Protein AF-A0A8X6KB04-F1 (afdb_monomer)

InterPro domains:
  IPR005135 Endonuclease/exonuclease/phosphatase [PF14529] (28-101)
  IPR036691 Endonuclease/exonuclease/phosphatase superfamily [G3DSA:3.60.10.10] (1-110)
  IPR036691 Endonuclease/exonuclease/phosphatase superfamily [SSF56219] (13-109)

Secondary structure (DSSP, 8-state):
-EEEEE--SS---EEEEEEEEETTEEEEEEEEE--TT-----GGG-TT--TTEEEEEE-----GGGT-SS--HHHHHHHHHHHHTT-EE---TTSPPS---TT--------EE--

Sequence (115 aa):
MTVRHTMTDFDRLEAVEINAWRGDLHYRVFFLYNPPNNRPNLDCLFDGWSRRSLLFGDFNAHSQRWGYSNTDTVGSIVENFIDSAPIEYIENKDSDPTFLSFGGANPIRILCWPS

Structure (mmCIF, N/CA/C/O backbone):
data_AF-A0A8X6KB04-F1
#
_entry.id   AF-A0A8X6KB04-F1
#
loop_
_atom_site.group_PDB
_atom_site.id
_atom_site.type_symbol
_atom_site.label_atom_id
_atom_site.label_alt_id
_atom_site.label_comp_id
_atom_site.label_asym_id
_atom_site.label_entity_id
_atom_site.label_seq_id
_atom_site.pdbx_PDB_ins_code
_atom_site.Cartn_x
_atom_site.Cartn_y
_atom_site.Cartn_z
_atom_site.occupancy
_atom_site.B_iso_or_equiv
_atom_site.auth_seq_id
_atom_site.auth_comp_id
_atom_site.auth_asym_id
_atom_site.auth_atom_id
_atom_site.pdbx_PDB_model_num
ATOM 1 N N . MET A 1 1 ? -9.310 -10.811 18.709 1.00 62.31 1 MET A N 1
ATOM 2 C CA . MET A 1 1 ? -8.480 -10.704 17.493 1.00 62.31 1 MET A CA 1
ATOM 3 C C . MET A 1 1 ? -9.126 -11.558 16.427 1.00 62.31 1 MET A C 1
ATOM 5 O O . MET A 1 1 ? -9.468 -12.694 16.731 1.00 62.31 1 MET A O 1
ATOM 9 N N . THR A 1 2 ? -9.333 -11.023 15.230 1.00 78.19 2 THR A N 1
ATOM 10 C CA . THR A 1 2 ? -9.779 -11.815 14.076 1.00 78.19 2 THR A CA 1
ATOM 11 C C . THR A 1 2 ? -8.798 -11.630 12.928 1.00 78.19 2 THR A C 1
ATOM 13 O O . THR A 1 2 ? -8.190 -10.569 12.797 1.00 78.19 2 THR A O 1
ATOM 16 N N . VAL A 1 3 ? -8.623 -12.682 12.133 1.00 72.50 3 VAL A N 1
ATOM 17 C CA . VAL A 1 3 ? -7.770 -12.683 10.943 1.00 72.50 3 VAL A CA 1
ATOM 18 C C . VAL A 1 3 ? -8.671 -12.890 9.734 1.00 72.50 3 VAL A C 1
ATOM 20 O O . VAL A 1 3 ? -9.518 -13.785 9.749 1.00 72.50 3 VAL A O 1
ATOM 23 N N . ARG A 1 4 ? -8.517 -12.051 8.713 1.00 75.56 4 ARG A N 1
ATOM 24 C CA . ARG A 1 4 ? -9.188 -12.193 7.419 1.00 75.56 4 ARG A CA 1
ATOM 25 C C . ARG A 1 4 ? -8.133 -12.326 6.334 1.00 75.56 4 ARG A C 1
ATOM 27 O O . ARG A 1 4 ? -7.135 -11.614 6.365 1.00 75.56 4 ARG A O 1
ATOM 34 N N . HIS A 1 5 ? -8.369 -13.242 5.406 1.00 68.19 5 HIS A N 1
ATOM 35 C CA . HIS A 1 5 ? -7.546 -13.419 4.221 1.00 68.19 5 HIS A CA 1
ATOM 36 C C . HIS A 1 5 ? -8.396 -13.103 2.997 1.00 68.19 5 HIS A C 1
ATOM 38 O O . HI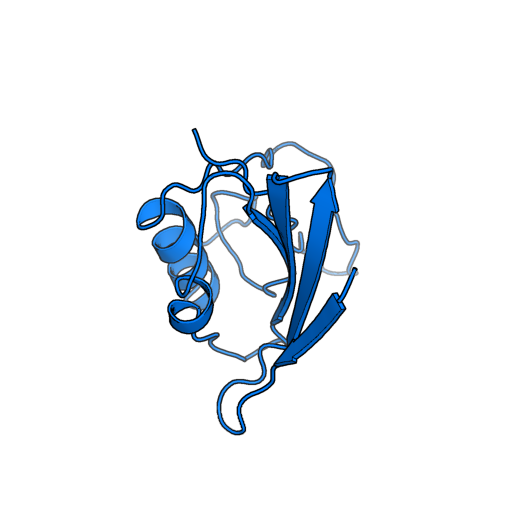S A 1 5 ? -9.504 -13.634 2.876 1.00 68.19 5 HIS A O 1
ATOM 44 N N . THR A 1 6 ? -7.878 -12.254 2.116 1.00 66.62 6 THR A N 1
ATOM 45 C CA . THR A 1 6 ? -8.572 -11.849 0.895 1.00 66.62 6 THR A CA 1
ATOM 46 C C . THR A 1 6 ? -7.640 -12.044 -0.293 1.00 66.62 6 THR A C 1
ATOM 48 O O . THR A 1 6 ? -6.509 -11.568 -0.281 1.00 66.62 6 THR A O 1
ATOM 51 N N . MET A 1 7 ? -8.144 -12.730 -1.316 1.00 57.56 7 MET A N 1
ATOM 52 C CA . MET A 1 7 ? -7.571 -12.820 -2.659 1.00 57.56 7 MET A CA 1
ATOM 53 C C . MET A 1 7 ? -8.723 -12.661 -3.648 1.00 57.56 7 MET A C 1
ATOM 55 O O . MET A 1 7 ? -9.824 -13.149 -3.383 1.00 57.56 7 MET A O 1
ATOM 59 N N . THR A 1 8 ? -8.489 -11.992 -4.775 1.00 55.16 8 THR A N 1
ATOM 60 C CA . THR A 1 8 ? -9.462 -11.972 -5.877 1.00 55.16 8 THR A CA 1
ATOM 61 C C . THR A 1 8 ? -8.924 -12.802 -7.039 1.00 55.16 8 THR A C 1
ATOM 63 O O . THR A 1 8 ? -7.716 -12.922 -7.205 1.00 55.16 8 THR A O 1
ATOM 66 N N . ASP A 1 9 ? -9.794 -13.376 -7.870 1.00 54.69 9 ASP A N 1
ATOM 67 C CA . ASP A 1 9 ? -9.354 -14.281 -8.946 1.00 54.69 9 ASP A CA 1
ATOM 68 C C . ASP A 1 9 ? -8.522 -13.582 -10.048 1.00 54.69 9 ASP A C 1
ATOM 70 O O . ASP A 1 9 ? -7.826 -14.244 -10.819 1.00 54.69 9 ASP A O 1
ATOM 74 N N . PHE A 1 10 ? -8.572 -12.244 -10.124 1.00 59.69 10 PHE A N 1
ATOM 75 C CA . PHE A 1 10 ? -7.886 -11.433 -11.142 1.00 59.69 10 PHE A CA 1
ATOM 76 C C . PHE A 1 10 ? -6.715 -10.605 -10.603 1.00 59.69 10 PHE A C 1
ATOM 78 O O . PHE A 1 10 ? -5.844 -10.219 -11.382 1.00 59.69 10 PHE A O 1
ATOM 85 N N . ASP A 1 11 ? -6.682 -10.348 -9.297 1.00 80.00 11 ASP A N 1
ATOM 86 C CA . ASP A 1 11 ? -5.586 -9.670 -8.612 1.00 80.00 11 ASP A CA 1
ATOM 87 C C . ASP A 1 11 ? -4.901 -10.657 -7.670 1.00 80.00 11 AS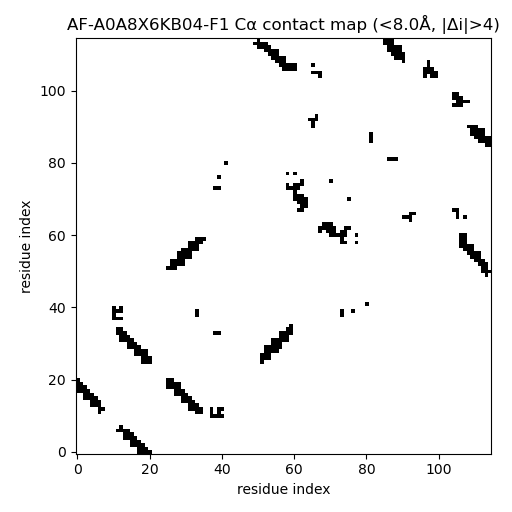P A C 1
ATOM 89 O O . ASP A 1 11 ? -5.510 -11.164 -6.727 1.00 80.00 11 ASP A O 1
ATOM 93 N N . ARG A 1 12 ? -3.619 -10.916 -7.936 1.00 86.62 12 ARG A N 1
ATOM 94 C CA . ARG A 1 12 ? -2.803 -11.845 -7.150 1.00 86.62 12 ARG A CA 1
ATOM 95 C C . ARG A 1 12 ? -2.248 -11.223 -5.871 1.00 86.62 12 ARG A C 1
ATOM 97 O O . ARG A 1 12 ? -1.414 -11.852 -5.230 1.00 86.62 12 ARG A O 1
ATOM 104 N N . LEU A 1 13 ? -2.654 -10.002 -5.529 1.00 88.44 13 LEU A N 1
ATOM 105 C CA . LEU A 1 13 ? -2.360 -9.399 -4.240 1.00 88.44 13 LEU A CA 1
ATOM 106 C C . LEU A 1 13 ? -2.900 -10.298 -3.123 1.00 88.44 13 LEU A C 1
ATOM 108 O O . LEU A 1 13 ? -4.102 -10.542 -3.012 1.00 88.44 13 LEU A O 1
ATOM 112 N N . GLU A 1 14 ? -1.996 -10.772 -2.281 1.00 88.25 14 GLU A N 1
ATOM 113 C CA . GLU A 1 14 ? -2.334 -11.504 -1.072 1.00 88.25 14 GLU A CA 1
ATOM 114 C C . GLU A 1 14 ? -2.430 -10.510 0.081 1.00 88.25 14 GLU A C 1
ATOM 116 O O . GLU A 1 14 ? -1.500 -9.738 0.329 1.00 88.25 14 GLU A O 1
ATOM 121 N N . ALA A 1 15 ? -3.562 -10.517 0.785 1.00 86.12 15 ALA A N 1
ATOM 122 C CA . ALA A 1 15 ? -3.800 -9.626 1.910 1.00 86.12 15 ALA A CA 1
ATOM 123 C C . ALA A 1 15 ? -4.233 -10.407 3.150 1.00 86.12 15 ALA A C 1
ATOM 125 O O . ALA A 1 15 ? -5.236 -11.128 3.143 1.00 86.12 15 ALA A O 1
ATOM 126 N N . VAL A 1 16 ? -3.505 -10.204 4.247 1.00 87.00 16 VAL A N 1
ATOM 127 C CA . VAL A 1 16 ? -3.902 -10.633 5.588 1.00 87.00 16 VAL A CA 1
ATOM 128 C C . VAL A 1 16 ? -4.253 -9.402 6.407 1.00 87.00 16 VAL A C 1
ATOM 130 O O . VAL A 1 16 ? -3.410 -8.545 6.658 1.00 87.00 16 VAL A O 1
ATOM 133 N N . GLU A 1 17 ? -5.494 -9.331 6.870 1.00 88.75 17 GLU A N 1
ATOM 134 C CA . GLU A 1 17 ? -5.956 -8.298 7.788 1.00 88.75 17 GLU A CA 1
ATOM 135 C C . GLU A 1 17 ? -6.105 -8.875 9.197 1.00 88.75 17 GLU A C 1
ATOM 137 O O . GLU A 1 17 ? -6.865 -9.819 9.435 1.00 88.75 17 GLU A O 1
ATOM 142 N N . ILE A 1 18 ? -5.432 -8.253 10.157 1.00 88.50 18 ILE A N 1
ATOM 143 C CA . ILE A 1 18 ? -5.595 -8.505 11.582 1.00 88.50 18 ILE A CA 1
ATOM 144 C C . ILE A 1 18 ? -6.444 -7.392 12.183 1.00 88.50 18 ILE A C 1
ATOM 146 O O . ILE A 1 18 ? -6.067 -6.222 12.182 1.00 88.50 18 ILE A O 1
ATOM 150 N N . ASN A 1 19 ? -7.570 -7.775 12.773 1.00 90.56 19 ASN A N 1
ATOM 151 C CA . ASN A 1 19 ? -8.399 -6.889 13.578 1.00 90.56 19 ASN A CA 1
ATOM 152 C C . ASN A 1 19 ? -8.092 -7.119 15.059 1.00 90.56 19 ASN A C 1
ATOM 154 O O . ASN A 1 19 ? -8.285 -8.222 15.591 1.00 90.56 19 ASN A O 1
ATOM 158 N N . ALA A 1 20 ? -7.628 -6.072 15.733 1.00 88.31 20 ALA A N 1
ATOM 159 C CA . ALA A 1 20 ? -7.309 -6.081 17.153 1.00 88.31 20 ALA A CA 1
ATOM 160 C C . ALA A 1 20 ? -8.153 -5.046 17.902 1.00 88.31 20 ALA A C 1
ATOM 162 O O . ALA A 1 20 ? -8.398 -3.949 17.407 1.00 88.31 20 ALA A O 1
ATOM 163 N N . TRP A 1 21 ? -8.582 -5.395 19.114 1.00 92.06 21 TRP A N 1
ATOM 164 C CA . TRP A 1 21 ? -9.350 -4.506 19.983 1.00 92.06 21 TRP A CA 1
ATOM 165 C C . TRP A 1 21 ? -8.627 -4.305 21.307 1.00 92.06 21 TRP A C 1
ATOM 167 O O . TRP A 1 21 ? -8.123 -5.265 21.894 1.00 92.06 21 TRP A O 1
ATOM 177 N N . ARG A 1 22 ? -8.608 -3.061 21.786 1.00 89.81 22 ARG A N 1
ATOM 178 C CA . ARG A 1 22 ? -8.166 -2.688 23.132 1.00 89.81 22 ARG A CA 1
ATOM 179 C C . ARG A 1 22 ? -9.238 -1.798 23.757 1.00 89.81 22 ARG A C 1
ATOM 1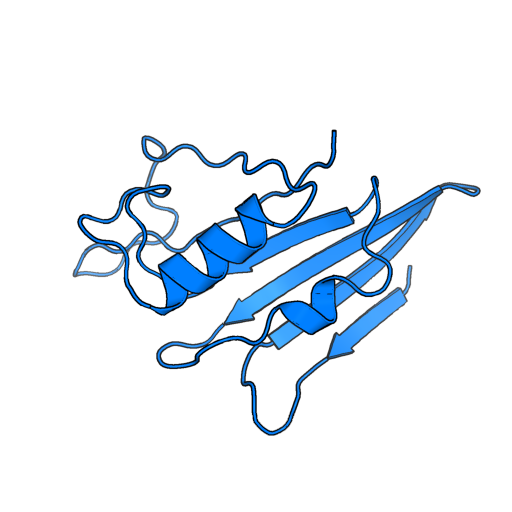81 O O . ARG A 1 22 ? -9.258 -0.593 23.519 1.00 89.81 22 ARG A O 1
ATOM 188 N N . GLY A 1 23 ? -10.136 -2.401 24.534 1.00 93.19 23 GLY A N 1
ATOM 189 C CA . GLY A 1 23 ? -11.394 -1.748 24.910 1.00 93.19 23 GLY A CA 1
ATOM 190 C C . GLY A 1 23 ? -12.219 -1.450 23.656 1.00 93.19 23 GLY A C 1
ATOM 191 O O . GLY A 1 23 ? -12.300 -2.299 22.770 1.00 93.19 23 GLY A O 1
ATOM 192 N N . ASP A 1 24 ? -12.731 -0.226 23.546 1.00 91.62 24 ASP A N 1
ATOM 193 C CA . ASP A 1 24 ? -13.507 0.233 22.381 1.00 91.62 24 ASP A CA 1
ATOM 194 C C . ASP A 1 24 ? -12.627 0.678 21.199 1.00 91.62 24 ASP A C 1
ATOM 196 O O . ASP A 1 24 ? -13.122 1.069 20.141 1.00 91.62 24 ASP A O 1
ATOM 200 N N . LEU A 1 25 ? -11.300 0.635 21.360 1.00 88.88 25 LEU A N 1
ATOM 201 C CA . LEU A 1 25 ? -10.371 0.980 20.293 1.00 88.88 25 LEU A CA 1
ATOM 202 C C . LEU A 1 25 ? -10.177 -0.212 19.365 1.00 88.88 25 LEU A C 1
ATOM 204 O O . LEU A 1 25 ? -9.672 -1.257 19.776 1.00 88.88 25 LEU A O 1
ATOM 208 N N . HIS A 1 26 ? -10.525 -0.017 18.099 1.00 89.06 26 HIS A N 1
ATOM 209 C CA . HIS A 1 26 ? -10.304 -0.970 17.020 1.00 89.06 26 HIS A CA 1
ATOM 210 C C . HIS A 1 26 ? -9.074 -0.569 16.200 1.00 89.06 26 HIS A C 1
ATOM 212 O O . HIS A 1 26 ? -8.966 0.576 15.754 1.00 89.06 26 HIS A O 1
ATOM 218 N N . TYR A 1 27 ? -8.160 -1.520 16.033 1.00 84.19 27 TYR A N 1
ATOM 219 C CA . TYR A 1 27 ? -6.956 -1.433 15.217 1.00 84.19 27 TYR A CA 1
ATOM 220 C C . TYR A 1 27 ? -7.045 -2.437 14.073 1.00 84.19 27 TYR A C 1
ATOM 222 O O . TYR A 1 27 ? -7.451 -3.587 14.280 1.00 84.19 27 TYR A O 1
ATOM 230 N N . ARG A 1 28 ? -6.622 -2.012 12.885 1.00 85.50 28 ARG A N 1
ATOM 231 C CA . ARG A 1 28 ? -6.540 -2.859 11.692 1.00 85.50 28 ARG A CA 1
ATOM 232 C C . ARG A 1 28 ? -5.090 -2.904 11.242 1.00 85.50 28 ARG A C 1
ATOM 234 O O . ARG A 1 28 ? -4.468 -1.861 11.086 1.00 85.50 28 ARG A O 1
ATOM 241 N N . VAL A 1 29 ? -4.541 -4.098 11.078 1.00 85.88 29 VAL A N 1
ATOM 242 C CA . VAL A 1 29 ? -3.171 -4.287 10.598 1.00 85.88 29 VAL A CA 1
ATOM 243 C C . VAL A 1 29 ? -3.221 -5.119 9.333 1.00 85.88 29 VAL A C 1
ATOM 245 O O . VAL A 1 29 ? -3.702 -6.247 9.366 1.00 85.88 29 VAL A O 1
ATOM 248 N N . PHE A 1 30 ? -2.735 -4.565 8.233 1.00 85.25 30 PHE A N 1
ATOM 249 C CA . PHE A 1 30 ? -2.690 -5.220 6.936 1.00 85.25 30 PHE A CA 1
ATOM 250 C C . PHE A 1 30 ? -1.270 -5.700 6.656 1.00 85.25 30 PHE A C 1
ATOM 252 O O . PHE A 1 30 ? -0.322 -4.936 6.816 1.00 85.25 30 PHE A O 1
ATOM 259 N N . PHE A 1 31 ? -1.140 -6.947 6.221 1.00 86.56 31 PHE A N 1
ATOM 260 C CA . PHE A 1 31 ? 0.075 -7.509 5.644 1.00 86.56 31 PHE A CA 1
ATOM 261 C C . PHE A 1 31 ? -0.224 -7.861 4.195 1.00 86.56 31 PHE A C 1
ATOM 263 O O . PHE A 1 31 ? -1.110 -8.675 3.934 1.00 86.56 31 PHE A O 1
ATOM 270 N N . LEU A 1 32 ? 0.484 -7.221 3.275 1.00 87.19 32 LEU A N 1
ATOM 271 C CA . LEU A 1 32 ? 0.269 -7.341 1.844 1.00 87.19 32 LEU A CA 1
ATOM 272 C C . LEU A 1 32 ? 1.485 -7.971 1.174 1.00 87.19 32 LEU A C 1
ATOM 274 O O . LEU A 1 32 ? 2.627 -7.618 1.469 1.00 87.19 32 LEU A O 1
ATOM 278 N N . TYR A 1 33 ? 1.232 -8.870 0.237 1.00 87.69 33 TYR A N 1
ATOM 279 C CA . TYR A 1 33 ? 2.246 -9.394 -0.660 1.00 87.69 33 TYR A CA 1
ATOM 280 C C . TYR A 1 33 ? 1.735 -9.308 -2.095 1.00 87.69 33 TYR A C 1
ATOM 282 O O . TYR A 1 33 ? 0.751 -9.946 -2.461 1.00 87.69 33 TYR A O 1
ATOM 290 N N . ASN A 1 34 ? 2.397 -8.491 -2.911 1.00 89.12 34 ASN A N 1
ATOM 291 C CA . ASN A 1 34 ? 2.155 -8.426 -4.346 1.00 89.12 34 ASN A CA 1
ATOM 292 C C . ASN A 1 34 ? 3.214 -9.278 -5.055 1.00 89.12 34 ASN A C 1
ATOM 294 O O . ASN A 1 34 ? 4.386 -8.893 -5.038 1.00 89.12 34 ASN A O 1
ATOM 298 N N . PRO A 1 35 ? 2.865 -10.404 -5.695 1.00 88.19 35 PRO A N 1
ATOM 299 C CA . PRO A 1 35 ? 3.852 -11.202 -6.407 1.00 88.19 35 PRO A CA 1
ATOM 300 C C . PRO A 1 35 ? 4.422 -10.439 -7.618 1.00 88.19 35 PRO A C 1
ATOM 302 O O . PRO A 1 35 ? 3.743 -9.575 -8.188 1.00 88.19 35 PRO A O 1
ATOM 305 N N . PRO A 1 36 ? 5.644 -10.773 -8.076 1.00 84.81 36 PRO A N 1
ATOM 306 C CA . PRO A 1 36 ? 6.228 -10.156 -9.261 1.00 84.81 36 PRO A CA 1
ATOM 307 C C . PRO A 1 36 ? 5.299 -10.243 -10.477 1.00 84.81 36 PRO A C 1
ATOM 309 O O . PRO A 1 36 ? 4.628 -11.254 -10.698 1.00 84.81 36 PRO A O 1
ATOM 312 N N . ASN A 1 37 ? 5.312 -9.201 -11.310 1.00 85.19 37 ASN A N 1
ATOM 313 C CA . ASN A 1 37 ? 4.472 -9.061 -12.509 1.00 85.19 37 ASN A CA 1
ATOM 314 C C . ASN A 1 37 ? 2.957 -8.947 -12.249 1.00 85.19 37 ASN A C 1
ATOM 316 O O . ASN A 1 37 ? 2.179 -9.027 -13.201 1.00 85.19 37 ASN A O 1
ATOM 320 N N . ASN A 1 38 ? 2.523 -8.735 -11.003 1.00 89.88 38 ASN A N 1
ATOM 321 C CA . ASN A 1 38 ? 1.141 -8.382 -10.695 1.00 89.88 38 ASN A CA 1
ATOM 322 C C . ASN A 1 38 ? 0.974 -6.858 -10.574 1.00 89.88 38 ASN A C 1
ATOM 324 O O . ASN A 1 38 ? 1.844 -6.166 -10.039 1.00 89.88 38 ASN A O 1
ATOM 328 N N . ARG A 1 39 ? -0.146 -6.336 -11.086 1.00 91.62 39 ARG A N 1
ATOM 329 C CA . ARG A 1 39 ? -0.557 -4.936 -10.916 1.00 91.62 39 ARG A CA 1
ATOM 330 C C . ARG A 1 39 ? -1.662 -4.907 -9.858 1.00 91.62 39 ARG A C 1
ATOM 332 O O . ARG A 1 39 ? -2.794 -5.236 -10.210 1.00 91.62 39 ARG A O 1
ATOM 339 N N . PRO A 1 40 ? -1.341 -4.572 -8.598 1.00 89.69 40 PRO A N 1
ATOM 340 C CA . PRO A 1 40 ? -2.294 -4.703 -7.510 1.00 89.69 40 PRO A CA 1
ATOM 341 C C . PRO A 1 40 ? -3.401 -3.656 -7.630 1.00 89.69 40 PRO A C 1
ATOM 343 O O . PRO A 1 40 ? -3.143 -2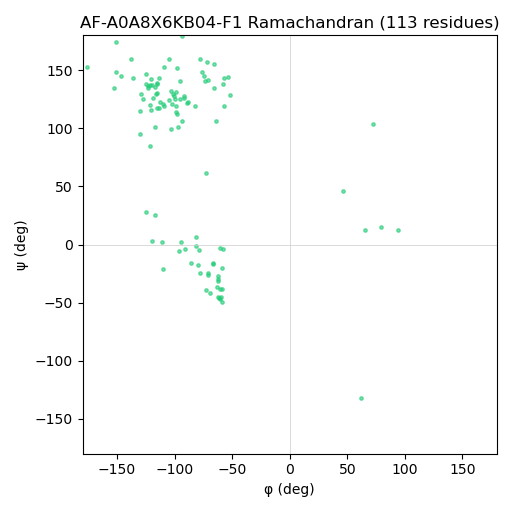.501 -7.976 1.00 89.69 40 PRO A O 1
ATOM 346 N N . ASN A 1 41 ? -4.626 -4.054 -7.304 1.00 88.38 41 ASN A N 1
ATOM 347 C CA . ASN A 1 41 ? -5.737 -3.152 -7.067 1.00 88.38 41 ASN A CA 1
ATOM 348 C C . ASN A 1 41 ? -5.819 -2.854 -5.564 1.00 88.38 41 ASN A C 1
ATOM 350 O O . ASN A 1 41 ? -6.240 -3.690 -4.767 1.00 88.38 41 ASN A O 1
ATOM 354 N N . LEU A 1 42 ? -5.418 -1.642 -5.184 1.00 84.88 42 LEU A N 1
ATOM 355 C CA . LEU A 1 42 ? -5.372 -1.206 -3.786 1.00 84.88 42 LEU A CA 1
ATOM 356 C C . LEU A 1 42 ? -6.668 -0.527 -3.323 1.00 84.88 42 LEU A C 1
ATOM 358 O O . LEU A 1 42 ? -6.798 -0.226 -2.138 1.00 84.88 42 LEU A O 1
ATOM 362 N N . ASP A 1 43 ? -7.647 -0.334 -4.214 1.00 80.81 43 ASP A N 1
ATOM 363 C CA . ASP A 1 43 ? -8.887 0.383 -3.894 1.00 80.81 43 ASP A CA 1
ATOM 364 C C . ASP A 1 43 ? -9.690 -0.327 -2.792 1.00 80.81 43 ASP A C 1
ATOM 366 O O . ASP A 1 43 ? -10.334 0.306 -1.956 1.00 80.81 43 ASP A O 1
ATOM 370 N N . CYS A 1 44 ? -9.598 -1.659 -2.735 1.00 72.44 44 CYS A N 1
ATOM 371 C CA . CYS A 1 44 ? -10.283 -2.478 -1.735 1.00 72.44 44 CYS A CA 1
ATOM 372 C C . CYS A 1 44 ? -9.766 -2.262 -0.300 1.00 72.44 44 CYS A C 1
ATOM 374 O O . CYS A 1 44 ? -10.447 -2.630 0.657 1.00 72.44 44 CYS A O 1
ATOM 376 N N . LEU A 1 45 ? -8.587 -1.651 -0.128 1.00 75.06 45 LEU A N 1
ATOM 377 C CA . LEU A 1 45 ? -8.001 -1.371 1.185 1.00 75.06 45 LEU A CA 1
ATOM 378 C C . LEU A 1 45 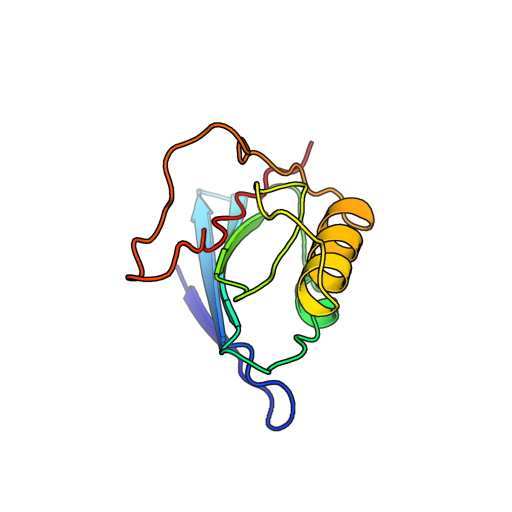? -8.614 -0.131 1.852 1.00 75.06 45 LEU A C 1
ATOM 380 O O . LEU A 1 45 ? -8.493 0.024 3.070 1.00 75.06 45 LEU A O 1
ATOM 384 N N . PHE A 1 46 ? -9.289 0.736 1.088 1.00 68.75 46 PHE A N 1
ATOM 385 C CA . PHE A 1 46 ? -9.926 1.941 1.628 1.00 68.75 46 PHE A CA 1
ATOM 386 C C . PHE A 1 46 ? -11.163 1.640 2.473 1.00 68.75 46 PHE A C 1
ATOM 388 O O . PHE A 1 46 ? -11.479 2.409 3.386 1.00 68.75 46 PHE A O 1
ATOM 395 N N . ASP A 1 47 ? -11.844 0.520 2.224 1.00 72.44 47 ASP A N 1
ATOM 396 C CA . ASP A 1 47 ? -13.062 0.170 2.948 1.00 72.44 47 ASP 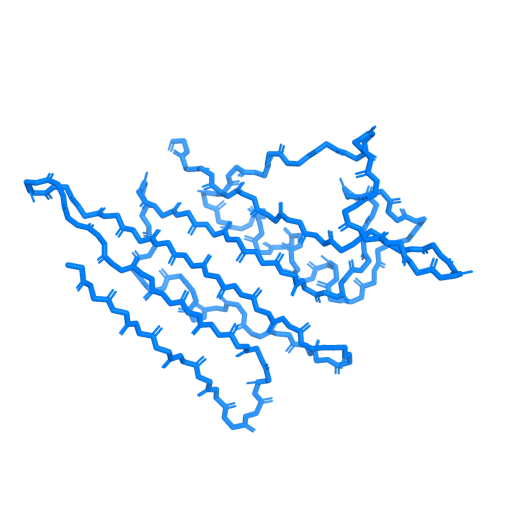A CA 1
ATOM 397 C C . ASP A 1 47 ? -12.762 -0.056 4.437 1.00 72.44 47 ASP A C 1
ATOM 399 O O . ASP A 1 47 ? -12.154 -1.043 4.864 1.00 72.44 47 ASP A O 1
ATOM 403 N N . GLY A 1 48 ? -13.183 0.916 5.251 1.00 67.44 48 GLY A N 1
ATOM 404 C CA . GLY A 1 48 ? -12.963 0.967 6.696 1.00 67.44 48 GLY A CA 1
ATOM 405 C C . GLY A 1 48 ? -11.565 1.436 7.120 1.00 67.44 48 GLY A C 1
ATOM 406 O O . GLY A 1 48 ? -11.180 1.185 8.270 1.00 67.44 48 GLY A O 1
ATOM 407 N N . TRP A 1 49 ? -10.772 2.035 6.223 1.00 76.44 49 TRP A N 1
ATOM 408 C CA . TRP A 1 49 ? -9.500 2.659 6.596 1.00 76.44 49 TRP A CA 1
ATOM 409 C C . TRP A 1 49 ? -9.744 3.744 7.651 1.00 76.44 49 TRP A C 1
ATOM 411 O O . TRP A 1 49 ? -10.719 4.493 7.603 1.00 76.44 49 TRP A O 1
ATOM 421 N N . SER A 1 50 ? -8.877 3.813 8.656 1.00 77.44 50 SER A N 1
ATOM 422 C CA . SER A 1 50 ? -9.059 4.712 9.799 1.00 77.44 50 SER A CA 1
ATOM 423 C C . SER A 1 50 ? -7.739 5.141 10.416 1.00 77.44 50 SER A C 1
ATOM 425 O O . SER A 1 50 ? -6.692 4.559 10.132 1.00 77.44 50 SER A O 1
ATOM 427 N N . ARG A 1 51 ? -7.825 6.064 11.388 1.00 77.31 51 ARG A N 1
ATOM 428 C CA . ARG A 1 51 ? -6.680 6.542 12.168 1.00 77.31 51 ARG A CA 1
ATOM 429 C C . ARG A 1 51 ? -5.916 5.475 12.988 1.00 77.31 51 ARG A C 1
ATOM 431 O O . ARG A 1 51 ? -4.955 5.775 13.684 1.00 77.31 51 ARG A O 1
ATOM 438 N N . ARG A 1 52 ? -6.370 4.226 12.977 1.00 83.44 52 ARG A N 1
ATOM 439 C CA . ARG A 1 52 ? -5.766 3.102 13.709 1.00 83.44 52 ARG A CA 1
ATOM 440 C C . ARG A 1 52 ? -5.440 1.940 12.772 1.00 83.44 52 ARG A C 1
ATOM 442 O O . ARG A 1 52 ? -5.462 0.780 13.184 1.00 83.44 52 ARG A O 1
ATOM 449 N N . SER A 1 53 ? -5.189 2.270 11.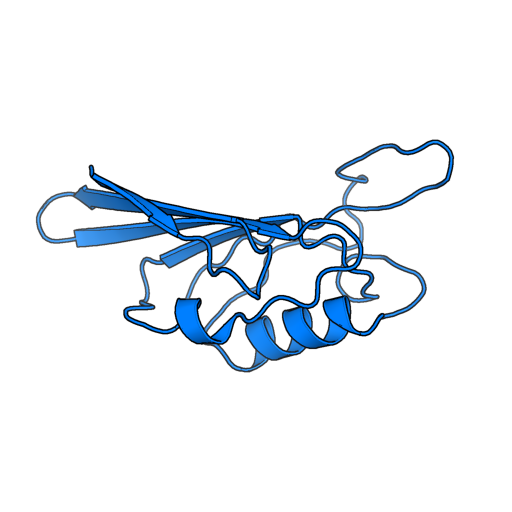508 1.00 83.12 53 SER A N 1
ATOM 450 C CA . SER A 1 53 ? -4.826 1.315 10.467 1.00 83.12 53 SER A CA 1
ATOM 451 C C . SER A 1 53 ? -3.325 1.368 10.240 1.00 83.12 53 SER A C 1
ATOM 453 O O . SER A 1 53 ? -2.770 2.449 10.065 1.00 83.12 53 SER A O 1
ATOM 455 N N . LEU A 1 54 ? -2.690 0.202 10.257 1.00 84.12 54 LEU A N 1
ATOM 456 C CA . LEU A 1 54 ? -1.292 0.013 9.900 1.00 84.12 54 LEU A CA 1
ATOM 457 C C . LEU A 1 54 ? -1.255 -0.892 8.677 1.00 84.12 54 LEU A C 1
ATOM 459 O O . LEU A 1 54 ? -1.950 -1.906 8.647 1.00 84.12 54 LEU A O 1
ATOM 463 N N . LEU A 1 55 ? -0.441 -0.559 7.689 1.00 83.88 55 LEU A N 1
ATOM 464 C CA . LEU A 1 55 ? -0.227 -1.402 6.522 1.00 83.88 55 LEU A CA 1
ATOM 465 C C . LEU A 1 55 ? 1.254 -1.690 6.410 1.00 83.88 55 LEU A C 1
ATOM 467 O O . LEU A 1 55 ? 2.057 -0.776 6.549 1.00 83.88 55 LEU A O 1
ATOM 471 N N . PHE A 1 56 ? 1.543 -2.962 6.167 1.00 85.00 56 PHE A N 1
ATOM 472 C CA . PHE A 1 56 ? 2.839 -3.547 5.892 1.00 85.00 56 PHE A CA 1
ATOM 473 C C . PHE A 1 56 ? 2.735 -4.300 4.582 1.00 85.00 56 PHE A C 1
ATOM 475 O O . PHE A 1 56 ? 1.754 -5.007 4.364 1.00 85.00 56 PHE A O 1
ATOM 482 N N . GLY A 1 57 ? 3.736 -4.203 3.718 1.00 83.06 57 GLY A N 1
ATOM 483 C CA . GLY A 1 57 ? 3.727 -5.065 2.551 1.00 83.06 57 GLY A CA 1
ATOM 484 C C . GLY A 1 57 ? 4.936 -4.963 1.656 1.00 83.06 57 GLY A C 1
ATOM 485 O O . GLY A 1 57 ? 5.569 -3.911 1.587 1.00 83.06 57 GLY A O 1
ATOM 486 N N . ASP A 1 58 ? 5.189 -6.072 0.968 1.00 86.12 58 ASP A N 1
ATOM 487 C CA . ASP A 1 58 ? 6.136 -6.182 -0.134 1.00 86.12 58 ASP A CA 1
ATOM 488 C C . ASP A 1 58 ? 5.360 -6.104 -1.449 1.00 86.12 58 ASP A C 1
ATOM 490 O O . ASP A 1 58 ? 4.545 -6.974 -1.768 1.00 86.12 58 ASP A O 1
ATOM 494 N N . PHE A 1 59 ? 5.602 -5.031 -2.199 1.00 87.94 59 PHE A N 1
ATOM 495 C CA . PHE A 1 59 ? 4.889 -4.768 -3.441 1.00 87.94 59 PHE A CA 1
ATOM 496 C C . PHE A 1 59 ? 5.631 -5.247 -4.695 1.00 87.94 59 PHE A C 1
ATOM 498 O O . PHE A 1 59 ? 5.068 -5.137 -5.785 1.00 87.94 59 PHE A O 1
ATOM 505 N N . ASN A 1 60 ? 6.872 -5.745 -4.574 1.00 89.06 60 ASN A N 1
ATOM 506 C CA . ASN A 1 60 ? 7.753 -6.003 -5.723 1.00 89.06 60 ASN A CA 1
ATOM 507 C C . ASN A 1 60 ? 7.779 -4.825 -6.720 1.00 89.06 60 ASN A C 1
ATOM 509 O O . ASN A 1 60 ? 7.629 -5.007 -7.928 1.00 89.06 60 ASN A O 1
ATOM 513 N N . ALA A 1 61 ? 7.912 -3.606 -6.192 1.00 88.38 61 ALA A N 1
ATOM 514 C CA . ALA A 1 61 ? 7.737 -2.370 -6.941 1.00 88.38 61 ALA A CA 1
ATOM 515 C C . ALA A 1 61 ? 8.987 -1.489 -6.873 1.00 88.38 61 ALA A C 1
ATOM 517 O O . ALA A 1 61 ? 9.571 -1.295 -5.803 1.00 88.38 61 ALA A O 1
ATOM 518 N N . HIS A 1 62 ? 9.393 -0.921 -8.003 1.00 88.25 62 HIS A N 1
ATOM 519 C CA . HIS A 1 62 ? 10.502 0.026 -8.038 1.00 88.25 62 HIS A CA 1
ATOM 520 C C . HIS A 1 62 ? 9.975 1.453 -7.873 1.00 88.25 62 HIS A C 1
ATOM 522 O O . HIS A 1 62 ? 9.099 1.876 -8.622 1.00 88.25 62 HIS A O 1
ATOM 528 N N . SER A 1 63 ? 10.534 2.212 -6.930 1.00 88.69 63 SER A N 1
ATOM 529 C CA . SER A 1 63 ? 10.357 3.664 -6.828 1.00 88.69 63 SER A CA 1
ATOM 530 C C . SER A 1 63 ? 11.612 4.331 -6.289 1.00 88.69 63 SER A C 1
ATOM 532 O O . SER A 1 63 ? 12.288 3.822 -5.388 1.00 88.69 63 SER A O 1
ATOM 534 N N . GLN A 1 64 ? 11.872 5.530 -6.802 1.00 88.62 64 GLN A N 1
ATOM 535 C CA . GLN A 1 64 ? 12.906 6.420 -6.286 1.00 88.62 64 GLN A CA 1
ATOM 536 C C . GLN A 1 64 ? 12.648 6.855 -4.830 1.00 88.62 64 GLN A C 1
ATOM 538 O O . GLN A 1 64 ? 13.602 7.091 -4.089 1.00 88.62 64 GLN A O 1
ATOM 543 N N . ARG A 1 65 ? 11.383 6.895 -4.383 1.00 86.12 65 ARG A N 1
ATOM 544 C CA . ARG A 1 65 ? 10.968 7.242 -3.009 1.00 86.12 65 ARG A CA 1
ATOM 545 C C . ARG A 1 65 ? 11.502 6.264 -1.959 1.00 86.12 65 ARG A C 1
ATOM 547 O O . ARG A 1 65 ? 11.765 6.680 -0.833 1.00 86.12 65 ARG A O 1
ATOM 554 N N . TRP A 1 66 ? 11.712 5.001 -2.333 1.00 83.00 66 TRP A N 1
ATOM 555 C CA . TRP A 1 66 ? 12.339 3.965 -1.496 1.00 83.00 66 TRP A CA 1
ATOM 556 C C . TRP A 1 66 ? 13.660 3.431 -2.074 1.00 83.00 66 TRP A C 1
ATOM 558 O O . TRP A 1 66 ? 14.079 2.315 -1.773 1.00 83.00 66 TRP A O 1
ATOM 568 N N . GLY A 1 67 ? 14.353 4.236 -2.886 1.00 80.56 67 GLY A N 1
ATOM 569 C CA . GLY A 1 67 ? 15.767 4.008 -3.203 1.00 80.56 67 GLY A CA 1
ATOM 570 C C . GLY A 1 67 ? 16.079 3.210 -4.474 1.00 80.56 67 GLY A C 1
ATOM 571 O O . GLY A 1 67 ? 17.233 2.830 -4.661 1.00 80.56 67 GLY A O 1
ATOM 572 N N . TYR A 1 68 ? 15.118 2.974 -5.373 1.00 83.44 68 TYR A N 1
ATOM 573 C CA . TYR A 1 68 ? 15.438 2.498 -6.729 1.00 83.44 68 TYR A CA 1
ATOM 574 C C . TYR A 1 68 ? 15.933 3.637 -7.626 1.00 83.44 68 TYR A C 1
ATOM 576 O O . TYR A 1 68 ? 15.654 4.810 -7.394 1.00 83.44 68 TYR A O 1
ATOM 584 N N . SER A 1 69 ? 16.643 3.296 -8.704 1.00 85.94 69 SER A N 1
ATOM 585 C CA . SER A 1 69 ? 17.089 4.278 -9.703 1.00 85.94 69 SER A CA 1
ATOM 586 C C . SER A 1 69 ? 15.940 4.834 -10.555 1.00 85.94 69 SER A C 1
ATOM 588 O O . SER A 1 69 ? 16.043 5.949 -11.070 1.00 85.94 69 SER A O 1
ATOM 590 N N . ASN A 1 70 ? 14.838 4.093 -10.682 1.00 90.19 70 ASN A N 1
ATOM 591 C CA . ASN A 1 70 ? 13.645 4.469 -11.434 1.00 90.19 70 ASN A CA 1
ATOM 592 C C . ASN A 1 70 ? 12.361 4.097 -10.674 1.00 90.19 70 ASN A C 1
ATOM 594 O O . ASN A 1 70 ? 12.377 3.215 -9.817 1.00 90.19 70 ASN A O 1
ATOM 598 N N . THR A 1 71 ? 11.250 4.738 -11.040 1.00 93.31 71 THR A N 1
ATOM 599 C 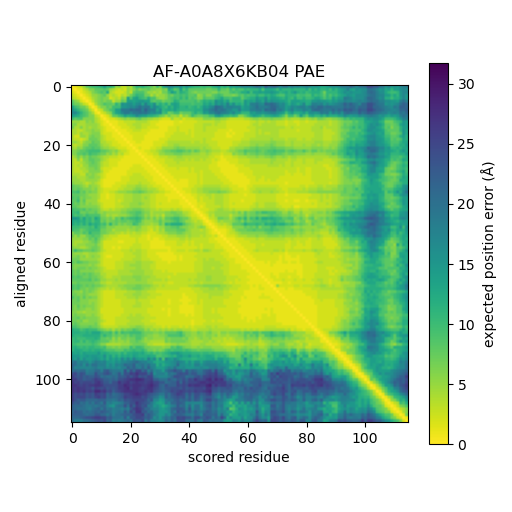CA . THR A 1 71 ? 9.903 4.323 -10.629 1.00 93.31 71 THR A CA 1
ATOM 600 C C . THR A 1 71 ? 9.248 3.540 -11.764 1.00 93.31 71 THR A C 1
ATOM 602 O O . THR A 1 71 ? 9.222 4.008 -12.903 1.00 93.31 71 THR A O 1
ATOM 605 N N . ASP A 1 72 ? 8.786 2.322 -11.484 1.00 92.31 72 ASP A N 1
ATOM 606 C CA . ASP A 1 72 ? 8.049 1.493 -12.442 1.00 92.31 72 ASP A CA 1
ATOM 607 C C . ASP A 1 72 ? 6.525 1.671 -12.295 1.00 92.31 72 ASP A C 1
ATOM 609 O O . ASP A 1 72 ? 6.042 2.430 -11.457 1.00 92.31 72 ASP A O 1
ATOM 613 N N . THR A 1 73 ? 5.740 0.978 -13.128 1.00 95.00 73 THR A N 1
ATOM 614 C CA . THR A 1 73 ? 4.272 1.079 -13.091 1.00 95.00 73 THR A CA 1
ATOM 615 C C . THR A 1 73 ? 3.680 0.687 -11.736 1.00 95.00 73 THR A C 1
ATOM 617 O O . THR A 1 73 ? 2.718 1.315 -11.300 1.00 95.00 73 THR A O 1
ATOM 620 N N . VAL A 1 74 ? 4.219 -0.340 -11.074 1.00 92.75 74 VAL A N 1
ATOM 621 C CA . VAL A 1 74 ? 3.717 -0.792 -9.768 1.00 92.75 74 VAL A CA 1
ATOM 622 C C . VAL A 1 74 ? 4.120 0.214 -8.690 1.00 92.75 74 VAL A C 1
ATOM 624 O O . VAL A 1 74 ? 3.304 0.554 -7.838 1.00 92.75 74 VAL A O 1
ATOM 627 N N . GLY A 1 75 ? 5.331 0.766 -8.772 1.00 92.62 75 GLY A N 1
ATOM 628 C CA . GLY A 1 75 ? 5.813 1.814 -7.882 1.00 92.62 75 GLY A CA 1
ATOM 629 C C . GLY A 1 75 ? 4.938 3.053 -7.944 1.00 92.62 75 GLY A C 1
ATOM 630 O O . GLY A 1 75 ? 4.525 3.542 -6.900 1.00 92.62 75 GLY A O 1
ATOM 631 N N . SER A 1 76 ? 4.555 3.495 -9.145 1.00 94.94 76 SER A N 1
ATOM 632 C CA . SER A 1 76 ? 3.611 4.607 -9.305 1.00 94.94 76 SER A CA 1
ATOM 633 C C . SER A 1 76 ? 2.226 4.306 -8.724 1.00 94.94 76 SER A C 1
ATOM 635 O O . SER A 1 76 ? 1.605 5.200 -8.161 1.00 94.94 76 SER A O 1
ATOM 637 N N . ILE A 1 77 ? 1.723 3.067 -8.829 1.00 92.38 77 ILE A N 1
ATOM 638 C CA . ILE A 1 77 ? 0.449 2.676 -8.194 1.00 92.38 77 ILE A CA 1
ATOM 639 C C . ILE A 1 77 ? 0.549 2.821 -6.671 1.00 92.38 77 ILE A C 1
ATOM 641 O O . ILE A 1 77 ? -0.340 3.396 -6.047 1.00 92.38 77 ILE A O 1
ATOM 645 N N . VAL A 1 78 ? 1.642 2.337 -6.082 1.00 90.31 78 VAL A N 1
ATOM 646 C CA . VAL A 1 78 ? 1.870 2.391 -4.633 1.00 90.31 78 VAL A CA 1
ATOM 647 C C . VAL A 1 78 ? 2.106 3.826 -4.150 1.00 90.31 78 VAL A C 1
ATOM 649 O O . VAL A 1 78 ? 1.545 4.217 -3.132 1.00 90.31 78 VAL A O 1
ATOM 652 N N . GLU A 1 79 ? 2.878 4.636 -4.880 1.00 91.38 79 GLU A N 1
ATOM 653 C CA . GLU A 1 79 ? 3.050 6.066 -4.588 1.00 91.38 79 GLU A CA 1
ATOM 654 C C . GLU A 1 79 ? 1.710 6.805 -4.613 1.00 91.38 79 GLU A C 1
ATOM 656 O O . GLU A 1 79 ? 1.371 7.480 -3.645 1.00 91.38 79 GLU A O 1
ATOM 661 N N . ASN A 1 80 ? 0.910 6.613 -5.667 1.00 91.62 80 ASN A N 1
ATOM 662 C CA . ASN A 1 80 ? -0.414 7.226 -5.770 1.00 91.62 80 ASN A CA 1
ATOM 663 C C . ASN A 1 80 ? -1.339 6.775 -4.634 1.00 91.62 80 ASN A C 1
ATOM 665 O O . ASN A 1 80 ? -2.111 7.579 -4.116 1.00 91.62 80 ASN A O 1
ATOM 669 N N . PHE A 1 81 ? -1.273 5.505 -4.226 1.00 86.81 81 PHE A N 1
ATOM 670 C CA . PHE A 1 81 ? -2.027 5.002 -3.079 1.00 86.81 81 PHE A CA 1
ATOM 671 C C . PHE A 1 81 ? -1.613 5.696 -1.773 1.00 86.81 81 PHE A C 1
ATOM 673 O O . PHE A 1 81 ? -2.479 6.136 -1.021 1.00 86.81 81 PHE A O 1
ATOM 680 N N . ILE A 1 82 ? -0.308 5.857 -1.529 1.00 86.12 82 ILE A N 1
ATOM 681 C CA . ILE A 1 82 ? 0.211 6.592 -0.366 1.00 86.12 82 ILE A CA 1
ATOM 682 C C . ILE A 1 82 ? -0.264 8.050 -0.394 1.00 86.12 82 ILE A C 1
ATOM 684 O O . ILE A 1 82 ? -0.744 8.551 0.618 1.00 86.12 82 ILE A O 1
ATOM 688 N N . ASP A 1 83 ? -0.157 8.7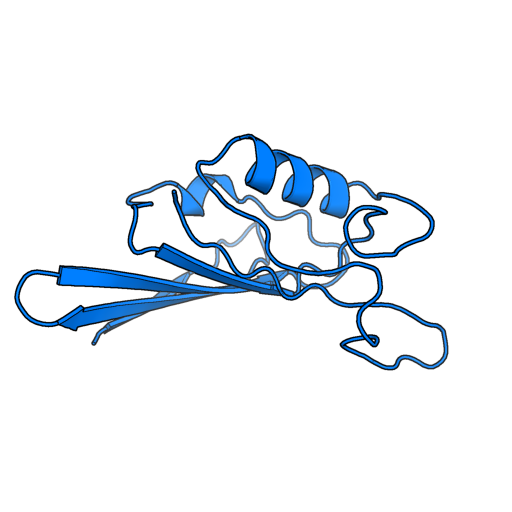20 -1.543 1.00 87.38 83 ASP A N 1
ATOM 689 C CA . ASP A 1 83 ? -0.417 10.159 -1.663 1.00 87.38 83 ASP A CA 1
ATOM 690 C C . ASP A 1 83 ? -1.914 10.512 -1.701 1.00 87.38 83 ASP A C 1
ATOM 692 O O . ASP A 1 83 ? -2.301 11.630 -1.359 1.00 87.38 83 ASP A O 1
ATOM 696 N N . SER A 1 84 ? -2.773 9.576 -2.117 1.00 82.81 84 SER A N 1
ATOM 697 C CA . SER A 1 84 ? -4.233 9.766 -2.166 1.00 82.81 84 SER A CA 1
ATOM 698 C C . SER A 1 84 ? -4.940 9.452 -0.846 1.00 82.81 84 SER A C 1
ATOM 700 O O . SER A 1 84 ? -6.092 9.846 -0.647 1.00 82.81 84 SER A O 1
ATOM 702 N N . ALA A 1 85 ? -4.262 8.763 0.066 1.00 70.50 85 ALA A N 1
ATOM 703 C CA . ALA A 1 85 ? -4.796 8.338 1.347 1.00 70.50 85 ALA A CA 1
ATOM 704 C C . ALA A 1 85 ? -4.248 9.209 2.493 1.00 70.50 85 ALA A C 1
ATOM 706 O O . ALA A 1 85 ? -3.175 9.797 2.368 1.00 70.50 85 ALA A O 1
ATOM 707 N N . PRO A 1 86 ? -4.910 9.266 3.665 1.00 70.12 86 PRO A N 1
ATOM 708 C CA . PRO A 1 86 ? -4.313 9.810 4.886 1.00 70.12 86 PRO A CA 1
ATOM 709 C C . PRO A 1 86 ? -3.269 8.822 5.442 1.00 70.12 86 PRO A C 1
ATOM 711 O O . PRO A 1 86 ? -3.438 8.258 6.526 1.00 70.12 86 PRO A O 1
ATOM 714 N N . ILE A 1 87 ? -2.231 8.554 4.650 1.00 73.62 87 ILE A N 1
ATOM 715 C CA . ILE A 1 87 ? -1.143 7.626 4.927 1.00 73.62 87 ILE A CA 1
ATOM 716 C C . ILE A 1 87 ? 0.140 8.429 5.096 1.00 73.62 87 ILE A C 1
ATOM 718 O O . ILE A 1 87 ? 0.579 9.139 4.195 1.00 73.62 87 ILE A O 1
ATOM 722 N N . GLU A 1 88 ? 0.781 8.272 6.245 1.00 75.06 88 GLU A N 1
ATOM 723 C CA . GLU A 1 88 ? 2.165 8.676 6.427 1.00 75.06 88 GLU A CA 1
ATOM 724 C C . GLU A 1 88 ? 3.081 7.516 6.042 1.00 75.06 88 GLU A C 1
ATOM 726 O O . GLU A 1 88 ? 2.980 6.423 6.596 1.00 75.06 88 GLU A O 1
ATOM 731 N N . TYR A 1 89 ? 3.967 7.757 5.081 1.00 79.12 89 TYR A N 1
ATOM 732 C CA . TYR A 1 89 ? 5.020 6.827 4.690 1.00 79.12 89 TYR A CA 1
ATOM 733 C C . TYR A 1 89 ? 6.262 7.078 5.548 1.00 79.12 89 TYR A C 1
ATOM 735 O O . TYR A 1 89 ? 6.785 8.192 5.538 1.00 79.12 89 TYR A O 1
ATOM 743 N N . ILE A 1 90 ? 6.739 6.059 6.268 1.00 74.50 90 ILE A N 1
ATOM 744 C CA . ILE A 1 90 ? 7.807 6.234 7.272 1.00 74.50 90 ILE A CA 1
ATOM 745 C C . ILE A 1 90 ? 9.161 5.605 6.910 1.00 74.50 90 ILE A C 1
ATOM 747 O O . ILE A 1 90 ? 10.089 5.650 7.716 1.00 74.50 90 ILE A O 1
ATOM 751 N N . GLU A 1 91 ? 9.293 4.997 5.733 1.00 71.00 91 GLU A N 1
ATOM 752 C CA . GLU A 1 91 ? 10.563 4.395 5.317 1.00 71.00 91 GLU A CA 1
ATOM 753 C C . GLU A 1 91 ? 11.575 5.452 4.872 1.00 71.00 91 GLU A C 1
ATOM 755 O O . GLU A 1 91 ? 11.236 6.491 4.299 1.00 71.00 91 GLU A O 1
ATOM 760 N N . ASN A 1 92 ? 12.849 5.152 5.107 1.00 68.56 92 ASN A N 1
ATOM 761 C CA . ASN A 1 92 ? 13.960 6.006 4.718 1.00 68.56 92 ASN A CA 1
ATOM 762 C C . ASN A 1 92 ? 14.734 5.345 3.573 1.00 68.56 92 ASN A C 1
ATOM 764 O O . ASN A 1 92 ? 15.266 4.249 3.722 1.00 68.56 92 ASN A O 1
ATOM 768 N N . LYS A 1 93 ? 14.825 6.039 2.434 1.00 68.38 93 LYS A N 1
ATOM 769 C CA . LYS A 1 93 ? 15.569 5.591 1.244 1.00 68.38 93 LYS A CA 1
ATOM 770 C C . LYS A 1 93 ? 17.062 5.332 1.502 1.00 68.38 93 LYS A C 1
ATOM 772 O O . LYS A 1 93 ? 17.702 4.676 0.691 1.00 68.38 93 LYS A O 1
ATOM 777 N N . ASP A 1 94 ? 17.606 5.898 2.581 1.00 67.69 94 ASP A N 1
ATOM 778 C CA . ASP A 1 94 ? 19.007 5.766 2.987 1.00 67.69 94 ASP A CA 1
ATOM 779 C C . ASP A 1 94 ? 19.215 4.632 4.016 1.00 67.69 94 ASP A C 1
ATOM 781 O O . ASP A 1 94 ? 20.328 4.441 4.503 1.00 67.69 94 ASP A O 1
ATOM 785 N N . SER A 1 95 ? 18.154 3.893 4.366 1.00 62.97 95 SER A N 1
ATOM 786 C CA . SER A 1 95 ? 18.228 2.684 5.194 1.00 62.97 95 SER A CA 1
ATOM 787 C C . SER A 1 95 ? 18.854 1.510 4.437 1.00 62.97 95 SER A C 1
ATOM 789 O O . SER A 1 95 ? 18.792 1.440 3.208 1.00 62.97 95 SER A O 1
ATOM 791 N N . ASP A 1 96 ? 19.404 0.549 5.184 1.00 58.56 96 ASP A N 1
ATOM 792 C CA . ASP A 1 96 ? 19.945 -0.686 4.611 1.00 58.56 96 ASP A CA 1
ATOM 793 C C . ASP A 1 96 ? 18.885 -1.459 3.794 1.00 58.56 96 ASP A C 1
ATOM 795 O O . ASP A 1 96 ? 17.719 -1.528 4.206 1.00 58.56 96 ASP A O 1
ATOM 799 N N . PRO A 1 97 ? 19.279 -2.103 2.674 1.00 55.78 97 PRO A N 1
ATOM 800 C CA . PRO A 1 97 ? 18.407 -2.969 1.890 1.00 55.78 97 PRO A CA 1
ATOM 801 C C . PRO A 1 97 ? 17.716 -4.029 2.750 1.00 55.78 97 PRO A C 1
ATOM 803 O O . PRO A 1 97 ? 18.343 -4.812 3.462 1.00 55.78 97 PRO A O 1
ATOM 806 N N . THR A 1 98 ? 16.402 -4.112 2.625 1.00 48.59 98 THR A N 1
ATOM 807 C CA . THR A 1 98 ? 15.526 -5.066 3.325 1.00 48.59 98 THR A CA 1
ATOM 808 C C . THR A 1 98 ? 15.527 -6.474 2.703 1.00 48.59 98 THR A C 1
ATOM 810 O O . THR A 1 98 ? 14.933 -7.388 3.279 1.00 48.59 98 THR A O 1
ATOM 813 N N . PHE A 1 99 ? 16.212 -6.670 1.568 1.00 45.50 99 PHE A N 1
ATOM 814 C CA . PHE A 1 99 ? 16.496 -7.953 0.907 1.00 45.50 99 PHE A CA 1
ATOM 815 C C . PHE A 1 99 ? 17.803 -7.859 0.132 1.00 45.50 99 PHE A C 1
ATOM 817 O O . PHE A 1 99 ? 18.167 -6.814 -0.402 1.00 45.50 99 PHE A O 1
ATOM 824 N N . LEU A 1 100 ? 18.497 -8.988 0.049 1.00 40.38 100 LEU A N 1
ATOM 825 C CA . LEU A 1 100 ? 19.739 -9.129 -0.692 1.00 40.38 100 LEU A CA 1
ATOM 826 C C . LEU A 1 100 ? 19.497 -10.146 -1.807 1.00 40.38 100 LEU A C 1
ATOM 828 O O . LEU A 1 100 ? 19.492 -11.351 -1.568 1.00 40.38 100 LEU A O 1
ATOM 832 N N . SER A 1 101 ? 19.287 -9.666 -3.032 1.00 42.69 101 SER A N 1
ATOM 833 C CA . SER A 1 101 ? 19.418 -10.490 -4.237 1.00 42.69 101 SER A CA 1
ATOM 834 C C . SER A 1 101 ? 20.796 -10.259 -4.858 1.00 42.69 101 SER A C 1
ATOM 836 O O . SER A 1 101 ? 21.353 -9.167 -4.745 1.00 42.69 101 SER A O 1
ATOM 838 N N . PHE A 1 102 ? 21.342 -11.256 -5.564 1.00 36.03 102 PHE A N 1
ATOM 839 C CA . PHE A 1 102 ? 22.628 -11.156 -6.281 1.00 36.03 102 PHE A CA 1
ATOM 840 C C . PHE A 1 102 ? 22.682 -10.029 -7.346 1.00 36.03 102 PHE A C 1
ATOM 842 O O . PHE A 1 102 ? 23.735 -9.820 -7.942 1.00 36.03 102 PHE A O 1
ATOM 849 N N . GLY A 1 103 ? 21.577 -9.305 -7.584 1.00 44.69 103 GLY A N 1
ATOM 850 C CA . GLY A 1 103 ? 21.474 -8.176 -8.514 1.00 44.69 103 GLY A CA 1
ATOM 851 C C . GLY A 1 103 ? 21.072 -6.831 -7.890 1.00 44.69 103 GLY A C 1
ATOM 852 O O . GLY A 1 103 ? 20.939 -5.873 -8.640 1.00 44.69 103 GLY A O 1
ATOM 853 N N . GLY A 1 104 ? 20.896 -6.745 -6.563 1.00 37.75 104 GLY A N 1
ATOM 854 C CA . GLY A 1 104 ? 20.512 -5.515 -5.856 1.00 37.75 104 GLY A CA 1
ATOM 855 C C . GLY A 1 104 ? 19.049 -5.109 -6.080 1.00 37.75 104 GLY A C 1
ATOM 856 O O . GLY A 1 104 ? 18.699 -4.565 -7.121 1.00 37.75 104 GLY A O 1
ATOM 857 N N . ALA A 1 105 ? 18.185 -5.350 -5.093 1.00 41.22 105 ALA A N 1
ATOM 858 C CA . ALA A 1 105 ? 16.817 -4.828 -5.075 1.00 41.22 105 ALA A CA 1
ATOM 859 C C . ALA A 1 105 ? 16.325 -4.666 -3.626 1.00 41.22 105 ALA A C 1
ATOM 861 O O . ALA A 1 105 ? 16.509 -5.577 -2.819 1.00 41.22 105 ALA A O 1
ATOM 862 N N . ASN A 1 106 ? 15.694 -3.525 -3.324 1.00 42.94 106 ASN A N 1
ATOM 863 C CA . ASN A 1 106 ? 15.115 -3.165 -2.022 1.00 42.94 106 ASN A CA 1
ATOM 864 C C . ASN A 1 106 ? 13.598 -3.463 -2.004 1.00 42.94 106 ASN A C 1
ATOM 866 O O . ASN A 1 106 ? 12.831 -2.687 -2.572 1.00 42.94 106 ASN A O 1
ATOM 870 N N . PRO A 1 107 ? 13.090 -4.549 -1.411 1.00 44.88 107 PRO A N 1
ATOM 871 C CA . PRO A 1 107 ? 11.660 -4.749 -1.251 1.00 44.88 107 PRO A CA 1
ATOM 872 C C . PRO A 1 107 ? 11.114 -3.839 -0.163 1.00 44.88 107 PRO A C 1
ATOM 874 O O . PRO A 1 107 ? 11.710 -3.584 0.878 1.00 44.88 107 PRO A O 1
ATOM 877 N N . ILE A 1 108 ? 9.938 -3.319 -0.427 1.00 44.69 108 ILE A N 1
ATOM 878 C CA . ILE A 1 108 ? 9.355 -2.243 0.353 1.00 44.69 108 ILE A CA 1
ATOM 879 C C . ILE A 1 108 ? 8.862 -2.798 1.690 1.00 44.69 108 ILE A C 1
ATOM 881 O O . ILE A 1 108 ? 8.370 -3.921 1.768 1.00 44.69 108 ILE A O 1
ATOM 885 N N . ARG A 1 109 ? 8.974 -1.997 2.747 1.00 47.84 109 ARG A N 1
ATOM 886 C CA . ARG A 1 109 ? 8.237 -2.185 3.997 1.00 47.84 109 ARG A CA 1
ATOM 887 C C . ARG A 1 109 ? 7.428 -0.925 4.241 1.00 47.84 109 ARG A C 1
ATOM 889 O O . ARG A 1 109 ? 7.885 -0.028 4.917 1.00 47.84 109 ARG A O 1
ATOM 896 N N . ILE A 1 110 ? 6.236 -0.789 3.673 1.00 51.19 110 ILE A N 1
ATOM 897 C CA . ILE A 1 110 ? 5.421 0.378 4.044 1.00 51.19 110 ILE A CA 1
ATOM 898 C C . ILE A 1 110 ? 5.054 0.217 5.524 1.00 51.19 110 ILE A C 1
ATOM 900 O O . ILE A 1 110 ? 4.704 -0.877 5.940 1.00 51.19 110 ILE A O 1
ATOM 904 N N . LEU A 1 111 ? 5.180 1.267 6.325 1.00 45.22 111 LEU A N 1
ATOM 905 C CA . LEU A 1 111 ? 4.517 1.376 7.620 1.00 45.22 111 LEU A CA 1
ATOM 906 C C . LEU A 1 111 ? 3.641 2.618 7.511 1.00 45.22 111 LEU A C 1
ATOM 908 O O . LEU A 1 111 ? 4.157 3.717 7.329 1.00 45.22 111 LEU A O 1
ATOM 912 N N . CYS A 1 112 ? 2.328 2.434 7.586 1.00 43.53 112 CYS A N 1
ATOM 913 C CA . CYS A 1 112 ? 1.391 3.553 7.576 1.00 43.53 112 CYS A CA 1
ATOM 914 C C . CYS A 1 112 ? 1.024 3.944 9.008 1.00 43.53 112 CYS A C 1
ATOM 916 O O . CYS A 1 112 ? 0.513 3.103 9.743 1.00 43.53 112 CYS A O 1
ATOM 918 N N . TRP A 1 113 ? 1.213 5.211 9.379 1.00 26.47 113 TRP A N 1
ATOM 919 C CA . TRP A 1 113 ? 0.492 5.851 10.485 1.00 26.47 113 TRP A CA 1
ATOM 920 C C . TRP A 1 113 ? -0.410 6.949 9.900 1.00 26.47 113 TRP A C 1
ATOM 922 O O . TRP A 1 113 ? -0.041 7.591 8.923 1.00 26.47 113 TRP A O 1
ATOM 932 N N . PRO A 1 114 ? -1.613 7.170 10.426 1.00 30.05 114 PRO A N 1
ATOM 933 C CA . PRO A 1 114 ? -2.452 8.291 10.016 1.00 30.05 114 PRO A CA 1
ATOM 934 C C . PRO A 1 114 ? -2.337 9.447 11.019 1.00 30.05 114 PRO A C 1
ATOM 936 O O . PRO A 1 114 ? -2.469 9.256 12.232 1.00 30.05 114 PRO A O 1
ATOM 939 N N . SER A 1 115 ? -2.120 10.656 10.501 1.00 34.69 115 SER A N 1
ATOM 940 C CA . SER A 1 115 ? -2.098 11.904 11.274 1.00 34.69 115 SER A CA 1
ATOM 941 C C . SER A 1 115 ? -3.487 12.373 11.722 1.00 34.69 115 SER A C 1
ATOM 943 O O . SER A 1 115 ? -4.516 12.121 11.041 1.00 34.69 115 SER A O 1
#

Foldseek 3Di:
DDWDWDDDPQARKTKIWDWDDDPPDIAIEIEIEHDPPGQHDCPVVPVPDDQRYWYWYFQVFDDVQQAHPHGDPSNVVVVCVCVVDLWDFDDDNPDDAPDDDPVDDRTDTGTTHGD

Nearest PDB structures (foldseek):
  1wdu-assembly2_B  TM=6.815E-01  e=7.486E-05  Bombyx mori
  1wdu-assembly1_A  TM=6.465E-01  e=5.418E-04  Bombyx mori
  6i4k-assembly1_G  TM=5.651E-01  e=2.155E+00  Mus musculus
  4gop-assembly2_Z  TM=2.924E-01  e=2.438E+00  Mycosarcoma maydis

Organism: Trichonephila clavata (NCBI:txid2740835)

Solvent-accessible surface area (backbone atoms only — not comparable to full-atom values): 6668 Å² total; per-residue (Å²): 118,50,78,46,79,50,73,52,100,88,33,72,39,40,36,40,39,38,41,42,68,63,83,93,46,66,33,41,40,35,43,36,40,32,51,79,98,52,75,70,77,66,73,75,63,56,75,84,62,52,77,46,35,36,41,34,34,34,52,69,40,37,25,53,78,63,54,39,96,50,64,40,77,51,19,50,52,52,49,51,52,41,72,75,42,82,45,40,82,71,68,59,46,88,54,81,68,77,42,87,49,104,79,71,52,52,54,48,64,50,44,32,50,36,132

Mean predicted aligned error: 8.51 Å

pLDDT: mean 75.41, std 17.45, range [26.47, 95.0]

Radius of gyration: 14.46 Å; Cα contacts (8 Å, |Δi|>4): 215; chains: 1; bounding box: 36×26×38 Å